Protein AF-A0A0E3LVV7-F1 (afdb_monomer)

Mean predicted aligned error: 8.86 Å

Sequence (78 aa):
MRALCEYQAHKLGIGNSCNFLGYAADNTVIDWFNACDLVCIPSRNEPFGIIVLEAWDASKPIVTSDPCRRRNKDARRG

Structure (mmCIF, N/CA/C/O backbone):
data_AF-A0A0E3LVV7-F1
#
_entry.id   AF-A0A0E3LVV7-F1
#
loop_
_atom_site.group_PDB
_atom_site.id
_atom_site.type_symbol
_atom_site.label_atom_id
_atom_sit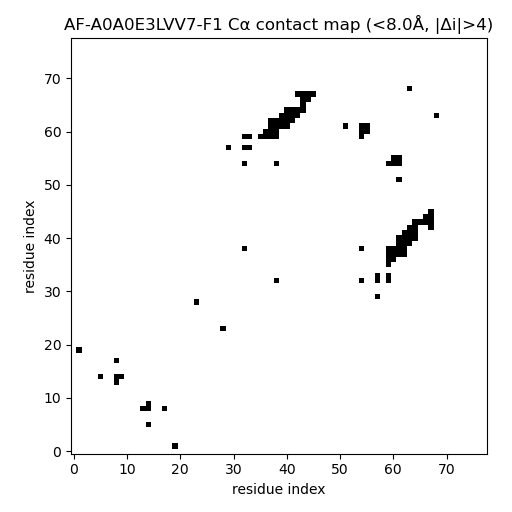e.label_alt_id
_atom_site.label_comp_id
_atom_site.label_asym_id
_atom_site.label_entity_id
_atom_site.label_seq_id
_atom_site.pdbx_PDB_ins_code
_atom_site.Cartn_x
_atom_site.Cartn_y
_atom_site.Cartn_z
_atom_site.occupancy
_atom_site.B_iso_or_equiv
_atom_site.auth_seq_id
_atom_site.auth_comp_id
_atom_site.auth_asym_id
_atom_site.auth_atom_id
_atom_site.pdbx_PDB_model_num
ATOM 1 N N . MET A 1 1 ? 0.973 13.318 9.123 1.00 67.69 1 MET A N 1
ATOM 2 C CA . MET A 1 1 ? -0.239 12.789 8.451 1.00 67.69 1 MET A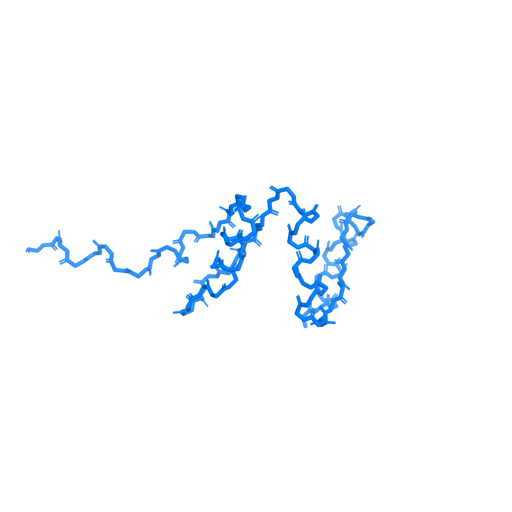 CA 1
ATOM 3 C C . MET A 1 1 ? -0.778 11.509 9.086 1.00 67.69 1 MET A C 1
ATOM 5 O O . MET A 1 1 ? -1.984 11.445 9.263 1.00 67.69 1 MET A O 1
ATOM 9 N N . ARG A 1 2 ? 0.063 10.548 9.505 1.00 81.38 2 ARG A N 1
ATOM 10 C CA . ARG A 1 2 ? -0.365 9.292 10.161 1.00 81.38 2 ARG A CA 1
ATOM 11 C C . ARG A 1 2 ? -1.420 9.463 11.270 1.00 81.38 2 ARG A C 1
ATOM 13 O O . ARG A 1 2 ? -2.481 8.864 11.173 1.00 81.38 2 ARG A O 1
ATOM 20 N N . ALA A 1 3 ? -1.184 10.362 12.228 1.00 85.94 3 ALA A N 1
ATOM 21 C CA . ALA A 1 3 ? -2.108 10.604 13.344 1.00 85.94 3 ALA A CA 1
ATOM 22 C C . ALA A 1 3 ? -3.527 11.037 12.910 1.00 85.94 3 ALA A C 1
ATOM 24 O O . ALA A 1 3 ? -4.509 10.680 13.555 1.00 85.94 3 ALA A O 1
ATOM 25 N N . LEU A 1 4 ? -3.659 11.779 11.801 1.00 89.12 4 LEU A N 1
ATOM 26 C CA . LEU A 1 4 ? -4.971 12.178 11.275 1.00 89.12 4 LEU A CA 1
ATOM 27 C C . LEU A 1 4 ? -5.718 10.985 10.668 1.00 89.12 4 LEU A C 1
ATOM 29 O O . LEU A 1 4 ? -6.922 10.856 10.871 1.00 89.12 4 LEU A O 1
ATOM 33 N N . CYS A 1 5 ? -5.012 10.106 9.953 1.00 86.19 5 CYS A N 1
ATOM 34 C CA . CYS A 1 5 ? -5.598 8.899 9.373 1.00 86.19 5 CYS A CA 1
ATOM 35 C C . CYS A 1 5 ? -5.988 7.882 10.453 1.00 86.19 5 CYS A C 1
ATOM 37 O O . CYS A 1 5 ? -7.062 7.297 10.366 1.00 86.19 5 CYS A O 1
ATOM 39 N N . GLU A 1 6 ? -5.169 7.716 11.493 1.00 89.75 6 GLU A N 1
ATOM 40 C CA . GLU A 1 6 ? -5.495 6.875 12.653 1.00 89.75 6 GLU A CA 1
ATOM 41 C C . GLU A 1 6 ? -6.737 7.401 13.385 1.00 89.75 6 GLU A C 1
ATOM 43 O O . GLU A 1 6 ? -7.660 6.636 13.670 1.00 89.75 6 GLU A O 1
ATOM 48 N N . TYR A 1 7 ? -6.824 8.719 13.599 1.00 92.75 7 TYR A N 1
ATOM 49 C CA . TYR A 1 7 ? -8.022 9.348 14.158 1.00 92.75 7 TYR A CA 1
ATOM 50 C C . TYR A 1 7 ? -9.264 9.108 13.286 1.00 92.75 7 TYR A C 1
ATOM 52 O O . TYR A 1 7 ? -10.326 8.763 13.803 1.00 92.75 7 TYR A O 1
ATOM 60 N N . GLN A 1 8 ? -9.147 9.254 11.962 1.00 91.75 8 GLN A N 1
ATOM 61 C CA . GLN A 1 8 ? -10.249 8.983 11.033 1.00 91.75 8 GLN A CA 1
ATOM 62 C C . GLN A 1 8 ? -10.673 7.510 11.052 1.00 91.75 8 GLN A C 1
ATOM 64 O O . GLN A 1 8 ? -11.870 7.232 11.107 1.00 91.75 8 GLN A O 1
ATOM 69 N N . ALA A 1 9 ? -9.721 6.576 11.063 1.00 92.50 9 ALA A N 1
ATOM 70 C CA . ALA A 1 9 ? -9.999 5.145 11.139 1.00 92.50 9 ALA A CA 1
ATOM 71 C C . ALA A 1 9 ? -10.713 4.780 12.449 1.00 92.50 9 ALA A C 1
ATOM 73 O O . ALA A 1 9 ? -11.691 4.032 12.432 1.00 92.50 9 ALA A O 1
ATOM 74 N N . HIS A 1 10 ? -10.290 5.369 13.572 1.00 91.56 10 HIS A N 1
ATOM 75 C CA . HIS A 1 10 ? -10.958 5.191 14.859 1.00 91.56 10 HIS A CA 1
ATOM 76 C C . HIS A 1 10 ? -12.370 5.793 14.858 1.00 91.56 10 HIS A C 1
ATOM 78 O O . HIS A 1 10 ? -13.318 5.153 15.302 1.00 9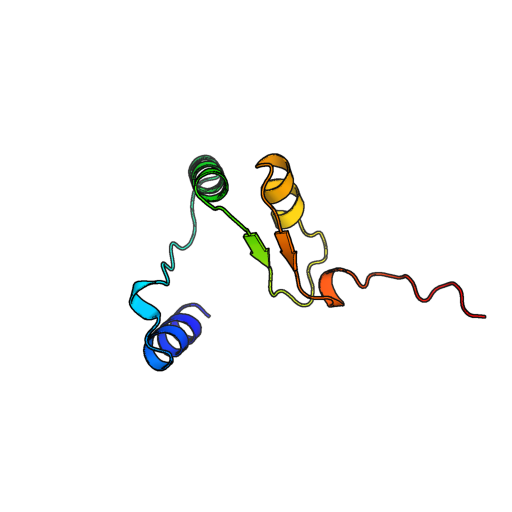1.56 10 HIS A O 1
ATOM 84 N N . LYS A 1 11 ? -12.542 7.002 14.308 1.00 94.75 11 LYS A N 1
ATOM 85 C CA . LYS A 1 11 ? -13.852 7.664 14.190 1.00 94.75 11 LYS A CA 1
ATOM 86 C C . LYS A 1 11 ? -14.839 6.862 13.334 1.00 94.75 11 LYS A C 1
ATOM 88 O O . LYS A 1 11 ? -16.032 6.874 13.615 1.00 94.75 11 LYS A O 1
ATOM 93 N N . LEU A 1 12 ? -14.348 6.185 12.298 1.00 93.19 12 LEU A N 1
ATOM 94 C CA . LEU A 1 12 ? -15.139 5.331 11.411 1.00 93.19 12 LEU A CA 1
ATOM 95 C C . LEU A 1 12 ? -15.326 3.900 11.952 1.00 93.19 12 LEU A C 1
ATOM 97 O O . LEU A 1 12 ? -16.023 3.112 11.322 1.00 93.19 12 LEU A O 1
ATOM 101 N N . GLY A 1 13 ? -14.714 3.549 13.091 1.00 92.81 13 GLY A N 1
ATOM 102 C CA . GLY A 1 13 ? -14.791 2.205 13.675 1.00 92.81 13 GLY A CA 1
ATOM 103 C C . GLY A 1 13 ? -14.007 1.129 12.912 1.00 92.81 13 GLY A C 1
ATOM 104 O O . GLY A 1 13 ? -14.154 -0.052 13.204 1.00 92.81 13 GLY A O 1
ATOM 105 N N . ILE A 1 14 ? -13.161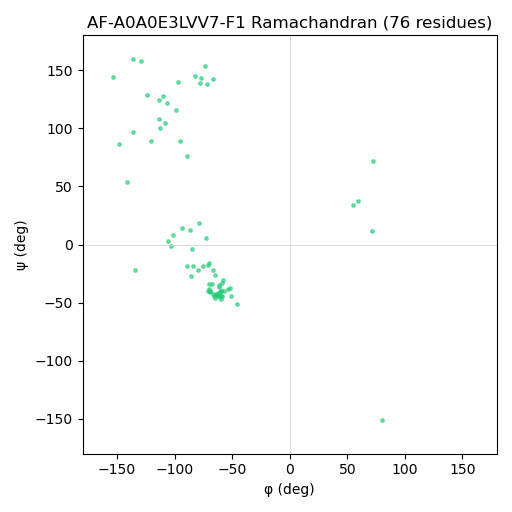 1.522 11.956 1.00 93.62 14 ILE A N 1
ATOM 106 C CA . ILE A 1 14 ? -12.376 0.618 11.095 1.00 93.62 14 ILE A CA 1
ATOM 107 C C . ILE A 1 14 ? -10.913 0.488 11.535 1.00 93.62 14 ILE A C 1
ATOM 109 O O . ILE A 1 14 ? -10.110 -0.119 10.834 1.00 93.62 14 ILE A O 1
ATOM 113 N N . GLY A 1 15 ? -10.548 1.042 12.696 1.00 89.75 15 GLY A N 1
ATOM 114 C CA . GLY A 1 15 ? -9.173 1.020 13.210 1.00 89.75 15 GLY A CA 1
ATOM 115 C C . GLY A 1 15 ? -8.564 -0.384 13.279 1.00 89.75 15 GLY A C 1
ATOM 116 O O . GLY A 1 15 ? -7.412 -0.559 12.902 1.00 89.75 15 GLY A O 1
ATOM 117 N N . ASN A 1 16 ? -9.353 -1.398 13.650 1.00 89.44 16 ASN A N 1
ATOM 118 C CA . ASN A 1 16 ? -8.890 -2.792 13.728 1.00 89.44 16 ASN A CA 1
ATOM 119 C C . ASN A 1 16 ? -8.604 -3.426 12.355 1.00 89.44 16 ASN A C 1
ATOM 121 O O . ASN A 1 16 ? -7.960 -4.469 12.286 1.00 89.44 16 ASN A O 1
ATOM 125 N N . SER A 1 17 ? -9.092 -2.822 11.271 1.00 89.75 17 SER A N 1
ATOM 126 C CA . SER A 1 17 ? -8.865 -3.266 9.892 1.00 89.75 17 SER A CA 1
ATOM 127 C C . SER A 1 17 ? -7.817 -2.413 9.169 1.00 89.75 17 SER A C 1
ATOM 129 O O . SER A 1 17 ? -7.509 -2.678 8.009 1.00 89.75 17 SER A O 1
ATOM 131 N N . CYS A 1 18 ? -7.266 -1.386 9.822 1.00 89.06 18 CYS A N 1
ATOM 132 C CA . CYS A 1 18 ? -6.286 -0.477 9.240 1.00 89.06 18 CYS A CA 1
ATOM 133 C C . CYS A 1 18 ? -4.926 -0.636 9.929 1.00 89.06 18 CYS A C 1
ATOM 135 O O . CYS A 1 18 ? -4.726 -0.164 11.045 1.00 89.06 18 CYS A O 1
ATOM 137 N N . ASN A 1 19 ? -3.962 -1.233 9.227 1.00 89.44 19 ASN A N 1
ATOM 138 C CA . ASN A 1 19 ? -2.588 -1.358 9.710 1.00 89.44 19 ASN A CA 1
ATOM 139 C C . ASN A 1 19 ? -1.696 -0.267 9.101 1.00 89.44 19 ASN A C 1
ATOM 141 O O . ASN A 1 19 ? -1.449 -0.248 7.897 1.00 89.44 19 ASN A O 1
ATOM 145 N N . PHE A 1 20 ? -1.173 0.631 9.939 1.00 88.94 20 PHE A N 1
ATOM 146 C CA . PHE A 1 20 ? -0.236 1.681 9.525 1.00 88.94 20 PHE A CA 1
ATOM 147 C C . PHE A 1 20 ? 1.208 1.213 9.752 1.00 88.94 20 PHE A C 1
ATOM 149 O O . PHE A 1 20 ? 1.785 1.415 10.822 1.00 88.94 20 PHE A O 1
ATOM 156 N N . LEU A 1 21 ? 1.795 0.562 8.749 1.00 87.88 21 LEU A N 1
ATOM 157 C CA . LEU A 1 21 ? 3.072 -0.149 8.903 1.00 87.88 21 LEU A CA 1
ATOM 158 C C . LEU A 1 21 ? 4.312 0.764 8.855 1.00 87.88 21 LEU A C 1
ATOM 160 O O . LEU A 1 21 ? 5.334 0.436 9.446 1.00 87.88 21 LEU A O 1
ATOM 164 N N . GLY A 1 22 ? 4.214 1.957 8.260 1.00 86.94 22 GLY A N 1
ATOM 165 C CA . GLY A 1 22 ? 5.335 2.903 8.182 1.00 86.94 22 GLY A CA 1
ATOM 166 C C . GLY A 1 22 ? 6.332 2.562 7.070 1.00 86.94 22 GLY A C 1
ATOM 167 O O . GLY A 1 22 ? 5.940 2.029 6.037 1.00 86.94 22 GLY A O 1
ATOM 168 N N . TYR A 1 23 ? 7.600 2.935 7.261 1.00 87.94 23 TYR A N 1
ATOM 169 C CA . TYR A 1 23 ? 8.670 2.660 6.298 1.00 87.94 23 TYR A CA 1
ATOM 170 C C . TYR A 1 23 ? 9.133 1.204 6.408 1.00 87.94 23 TYR A C 1
ATOM 172 O O . TYR A 1 23 ? 9.304 0.697 7.517 1.00 87.94 23 TYR A O 1
ATOM 180 N N . ALA A 1 24 ? 9.377 0.562 5.271 1.00 89.25 24 ALA A N 1
ATOM 181 C CA . ALA A 1 24 ? 9.874 -0.803 5.190 1.00 89.25 24 ALA A CA 1
ATOM 182 C C . ALA A 1 24 ? 10.984 -0.918 4.147 1.00 89.25 24 ALA A C 1
ATOM 184 O O . ALA A 1 24 ? 11.116 -0.062 3.276 1.00 89.25 24 ALA A O 1
ATOM 185 N N . ALA A 1 25 ? 11.788 -1.972 4.268 1.00 90.06 25 ALA A N 1
ATOM 186 C CA . ALA A 1 25 ? 12.792 -2.311 3.270 1.00 90.06 25 ALA A CA 1
ATOM 187 C C . ALA A 1 25 ? 12.132 -2.902 2.015 1.00 90.06 25 ALA A C 1
ATOM 189 O O . ALA A 1 25 ? 11.081 -3.536 2.113 1.00 90.06 25 ALA A O 1
ATOM 190 N N . ASP A 1 26 ? 12.787 -2.760 0.865 1.00 85.94 26 ASP A N 1
ATOM 191 C CA . ASP A 1 26 ? 12.260 -3.142 -0.452 1.00 85.94 26 ASP A CA 1
ATOM 192 C C . ASP A 1 26 ? 11.722 -4.583 -0.495 1.00 85.94 26 ASP A C 1
ATOM 194 O O . ASP A 1 26 ? 10.604 -4.817 -0.949 1.00 85.94 26 ASP A O 1
ATOM 198 N N . ASN A 1 27 ? 12.452 -5.549 0.076 1.00 88.69 27 ASN A N 1
ATOM 199 C CA . ASN A 1 27 ? 12.007 -6.949 0.141 1.00 88.69 27 ASN A CA 1
ATOM 200 C C . ASN A 1 27 ? 10.677 -7.107 0.895 1.00 88.69 27 ASN A C 1
ATOM 202 O O . ASN A 1 27 ? 9.802 -7.857 0.480 1.00 88.69 27 ASN A O 1
ATOM 206 N N . THR A 1 28 ? 10.507 -6.369 1.991 1.00 89.06 28 THR A N 1
ATOM 207 C CA . THR A 1 28 ? 9.276 -6.398 2.787 1.00 89.06 28 THR A CA 1
ATOM 208 C C . THR A 1 28 ? 8.118 -5.740 2.039 1.00 89.06 28 THR A C 1
ATOM 210 O O . THR A 1 28 ? 6.982 -6.192 2.147 1.00 89.06 28 THR A O 1
ATOM 213 N N . VAL A 1 29 ? 8.396 -4.699 1.250 1.00 87.38 29 VAL A N 1
ATOM 214 C CA . VAL A 1 29 ? 7.398 -4.051 0.389 1.00 87.38 29 VAL A CA 1
ATOM 215 C C . VAL A 1 29 ? 6.905 -5.022 -0.687 1.00 87.38 29 VAL A C 1
ATOM 217 O O . VAL A 1 29 ? 5.698 -5.119 -0.906 1.00 87.38 29 VAL A O 1
ATOM 220 N N . ILE A 1 30 ? 7.808 -5.794 -1.300 1.00 87.62 30 ILE A N 1
ATOM 221 C CA . ILE A 1 30 ? 7.457 -6.850 -2.263 1.00 87.62 30 ILE A CA 1
ATOM 222 C C . ILE A 1 30 ? 6.560 -7.908 -1.609 1.00 87.62 30 ILE A C 1
ATOM 224 O O . ILE A 1 30 ? 5.518 -8.260 -2.166 1.00 87.62 30 ILE A O 1
ATOM 22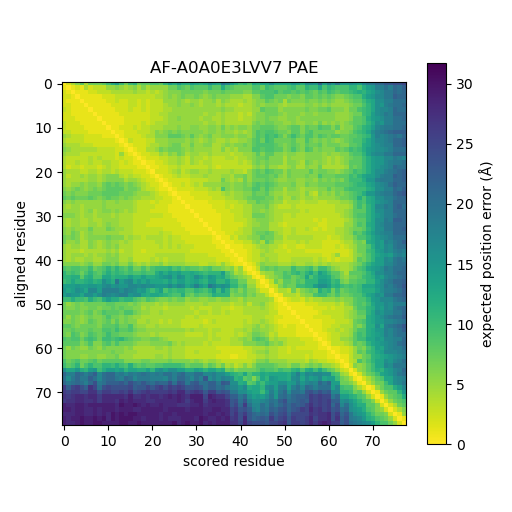8 N N . ASP A 1 31 ? 6.913 -8.379 -0.411 1.00 90.31 31 ASP A N 1
ATOM 229 C CA . ASP A 1 31 ? 6.094 -9.346 0.330 1.00 90.31 31 ASP A CA 1
ATOM 230 C C . ASP A 1 31 ? 4.692 -8.799 0.628 1.00 90.31 31 ASP A C 1
ATOM 232 O O . ASP A 1 31 ? 3.697 -9.515 0.496 1.00 90.31 31 ASP A O 1
ATOM 236 N N . TRP A 1 32 ? 4.586 -7.515 0.978 1.00 90.19 32 TRP A N 1
ATOM 237 C CA . TRP A 1 32 ? 3.297 -6.860 1.197 1.00 90.19 32 TRP A CA 1
ATOM 238 C C . TRP A 1 32 ? 2.470 -6.772 -0.078 1.00 90.19 32 TRP A C 1
ATOM 240 O O . TRP A 1 32 ? 1.294 -7.131 -0.050 1.00 90.19 32 TRP A O 1
ATOM 250 N N . PHE A 1 33 ? 3.065 -6.365 -1.202 1.00 87.94 33 PHE A N 1
ATOM 251 C CA . PHE A 1 33 ? 2.364 -6.366 -2.484 1.00 87.94 33 PHE A CA 1
ATOM 252 C C . PHE A 1 33 ? 1.875 -7.766 -2.847 1.00 87.94 33 PHE A C 1
ATOM 254 O O . PHE A 1 33 ? 0.714 -7.921 -3.224 1.00 87.94 33 PHE A O 1
ATOM 261 N N . ASN A 1 34 ? 2.711 -8.789 -2.667 1.00 88.19 34 ASN A N 1
ATOM 262 C CA . ASN A 1 34 ? 2.347 -10.182 -2.913 1.00 88.19 34 ASN A CA 1
ATOM 263 C C . ASN A 1 34 ? 1.192 -10.661 -2.026 1.00 88.19 34 ASN A C 1
ATOM 265 O O . ASN A 1 34 ? 0.329 -11.393 -2.516 1.00 88.19 34 ASN A O 1
ATOM 269 N N . ALA A 1 35 ? 1.136 -10.217 -0.771 1.00 90.19 35 ALA A N 1
ATOM 270 C CA . ALA A 1 35 ? 0.057 -10.538 0.160 1.00 90.19 35 ALA A CA 1
ATOM 271 C C . ALA A 1 35 ? -1.253 -9.772 -0.111 1.00 90.19 35 ALA A C 1
ATOM 273 O O . ALA A 1 35 ? -2.306 -10.185 0.369 1.00 90.19 35 ALA A O 1
ATOM 274 N N . CYS A 1 36 ? -1.220 -8.665 -0.859 1.00 87.19 36 CYS A N 1
ATOM 275 C CA . CYS A 1 36 ? -2.414 -7.886 -1.184 1.00 87.19 36 CYS A CA 1
ATOM 276 C C . CYS A 1 36 ? -3.199 -8.475 -2.366 1.00 87.19 36 CYS A C 1
ATOM 278 O O . CYS A 1 36 ? -2.620 -8.923 -3.355 1.00 87.19 36 CYS A O 1
ATOM 280 N N . ASP A 1 37 ? -4.528 -8.373 -2.317 1.00 89.75 37 ASP A N 1
ATOM 281 C CA . ASP A 1 37 ? -5.408 -8.707 -3.448 1.00 89.75 37 ASP A CA 1
ATOM 282 C C . ASP A 1 37 ? -5.591 -7.536 -4.428 1.00 89.75 37 ASP A C 1
ATOM 284 O O . ASP A 1 37 ? -5.868 -7.742 -5.607 1.00 89.75 37 ASP A O 1
ATOM 288 N N . LEU A 1 38 ? -5.453 -6.298 -3.942 1.00 88.88 38 LEU A N 1
ATOM 289 C CA . LEU A 1 38 ? -5.693 -5.056 -4.680 1.00 88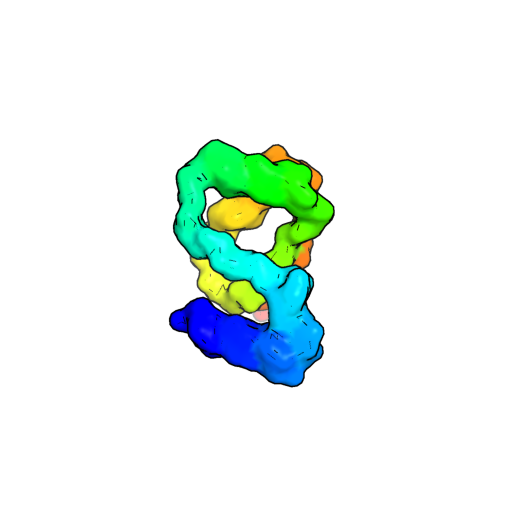.88 38 LEU A CA 1
ATOM 290 C C . LEU A 1 38 ? -4.854 -3.924 -4.080 1.00 88.88 38 LEU A C 1
ATOM 292 O O . LEU A 1 38 ? -4.733 -3.816 -2.860 1.00 88.88 38 LEU A O 1
ATOM 296 N N . VAL A 1 39 ? -4.356 -3.027 -4.928 1.00 89.25 39 VAL A N 1
ATOM 297 C CA . VAL A 1 39 ? -3.655 -1.807 -4.508 1.00 89.25 39 VAL A CA 1
ATOM 298 C C . VAL A 1 39 ? -4.522 -0.587 -4.815 1.00 89.25 39 VAL A C 1
ATOM 300 O O . VAL A 1 39 ? -4.978 -0.405 -5.943 1.00 89.25 39 VAL A O 1
ATOM 303 N N . CYS A 1 40 ? -4.755 0.276 -3.823 1.00 87.81 40 CYS A N 1
ATOM 304 C CA . CYS A 1 40 ? -5.521 1.512 -3.995 1.00 87.81 40 CYS A CA 1
ATOM 305 C C . CYS A 1 40 ? -4.625 2.739 -3.804 1.00 87.81 40 CYS A C 1
ATOM 307 O O . CYS A 1 40 ? -4.000 2.902 -2.758 1.00 87.81 40 CYS A O 1
ATOM 309 N N . ILE A 1 41 ? -4.594 3.623 -4.802 1.00 86.50 41 ILE A N 1
ATOM 310 C CA . ILE A 1 41 ? -3.791 4.850 -4.804 1.00 86.50 41 ILE A CA 1
ATOM 311 C C . ILE A 1 41 ? -4.740 6.049 -4.948 1.00 86.50 41 ILE A C 1
ATOM 313 O O . ILE A 1 41 ? -5.017 6.501 -6.064 1.00 86.50 41 ILE A O 1
ATOM 317 N N . PRO A 1 42 ? -5.246 6.611 -3.833 1.00 80.69 42 PRO A N 1
ATOM 318 C CA . PRO A 1 42 ? -6.162 7.753 -3.854 1.00 80.69 42 PRO A CA 1
ATOM 319 C C . PRO A 1 42 ? -5.450 9.103 -4.087 1.00 80.69 42 PRO A C 1
ATOM 321 O O . PRO A 1 42 ? -6.007 10.161 -3.790 1.00 80.69 42 PRO A O 1
ATOM 324 N N . SER A 1 43 ? -4.215 9.096 -4.605 1.00 75.25 43 SER A N 1
ATOM 325 C CA . SER A 1 43 ? -3.445 10.318 -4.854 1.00 75.25 43 SER A CA 1
ATOM 326 C C . SER A 1 43 ? -4.002 11.097 -6.044 1.00 75.25 43 SER A C 1
ATOM 328 O O . SER A 1 43 ? -4.360 10.526 -7.075 1.00 75.25 43 SER A O 1
ATOM 330 N N . ARG A 1 44 ? -4.062 12.425 -5.896 1.00 66.12 44 ARG A N 1
ATOM 331 C CA . ARG A 1 44 ? -4.533 13.353 -6.936 1.00 66.12 44 ARG A CA 1
ATOM 332 C C . ARG A 1 44 ? -3.418 13.835 -7.864 1.00 66.12 44 ARG A C 1
ATOM 334 O O . ARG A 1 44 ? -3.732 14.372 -8.920 1.00 66.12 44 ARG A O 1
ATOM 341 N N . ASN A 1 45 ? -2.152 13.703 -7.462 1.00 65.06 45 ASN A N 1
ATOM 342 C CA . ASN A 1 45 ? -1.013 14.246 -8.200 1.00 65.06 45 ASN A CA 1
ATOM 343 C C . ASN A 1 45 ? 0.235 13.368 -8.010 1.00 65.06 45 ASN A C 1
ATOM 345 O O . ASN A 1 45 ? 1.054 13.614 -7.129 1.00 65.06 45 ASN A O 1
ATOM 349 N N . GLU A 1 46 ? 0.360 12.341 -8.847 1.00 65.12 46 GLU A N 1
ATOM 350 C CA . GLU A 1 46 ? 1.504 11.423 -8.913 1.00 65.12 46 GLU A CA 1
ATOM 351 C C . GLU A 1 46 ? 2.291 11.705 -10.206 1.00 65.12 46 GLU A C 1
ATOM 353 O O . GLU A 1 46 ? 1.833 11.363 -11.302 1.00 65.12 46 GLU A O 1
ATOM 358 N N . PRO A 1 47 ? 3.457 12.374 -10.135 1.00 55.25 47 PRO A N 1
ATOM 359 C CA . PRO A 1 47 ? 4.201 12.767 -11.327 1.00 55.25 47 PRO A CA 1
ATOM 360 C C . PRO A 1 47 ? 4.851 11.586 -12.059 1.00 55.25 47 PRO A C 1
ATOM 362 O O . PRO A 1 47 ? 5.160 11.734 -13.241 1.00 55.25 47 PRO A O 1
ATOM 365 N N . PHE A 1 48 ? 5.005 10.429 -11.414 1.00 63.78 48 PHE A N 1
ATOM 366 C CA . PHE A 1 48 ? 5.623 9.251 -12.028 1.00 63.78 48 PHE A CA 1
ATOM 367 C C . PHE A 1 48 ? 4.862 7.950 -11.777 1.00 63.78 48 PHE A C 1
ATOM 369 O O . PHE A 1 48 ? 4.993 7.040 -12.587 1.00 63.78 48 PHE A O 1
ATOM 376 N N . GLY A 1 49 ? 4.034 7.863 -10.727 1.00 69.06 49 GLY A N 1
ATOM 377 C CA . GLY A 1 49 ? 3.252 6.657 -10.464 1.00 69.06 49 GLY A CA 1
ATOM 378 C C . GLY A 1 49 ? 4.137 5.428 -10.267 1.00 69.06 49 GLY A C 1
ATOM 379 O O . GLY A 1 49 ? 3.785 4.357 -10.742 1.00 69.06 49 GLY A O 1
ATOM 380 N N . ILE A 1 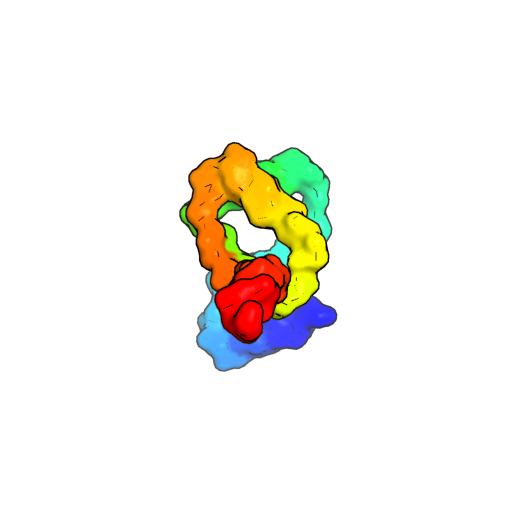50 ? 5.294 5.573 -9.611 1.00 80.38 50 ILE A N 1
ATOM 381 C CA . ILE A 1 50 ? 6.262 4.474 -9.423 1.00 80.38 50 ILE A CA 1
ATOM 382 C C . ILE A 1 50 ? 5.592 3.287 -8.719 1.00 80.38 50 ILE A C 1
ATOM 384 O O . ILE A 1 50 ? 5.727 2.152 -9.161 1.00 80.38 50 ILE A O 1
ATOM 388 N N . ILE A 1 51 ? 4.737 3.577 -7.736 1.00 80.62 51 ILE A N 1
ATOM 389 C CA . ILE A 1 51 ? 3.932 2.588 -7.006 1.00 80.62 51 ILE A CA 1
ATOM 390 C C . ILE A 1 51 ? 3.023 1.775 -7.953 1.00 80.62 51 ILE A C 1
ATOM 392 O O . ILE A 1 51 ? 2.735 0.610 -7.696 1.00 80.62 51 ILE A O 1
ATOM 396 N N . VAL A 1 52 ? 2.571 2.359 -9.073 1.00 82.00 52 VAL A N 1
ATOM 397 C CA . VAL A 1 52 ? 1.766 1.646 -10.083 1.00 82.00 52 VAL A CA 1
ATOM 398 C C . VAL A 1 52 ? 2.609 0.601 -10.808 1.00 82.00 52 VAL A C 1
ATOM 400 O O . VAL A 1 52 ? 2.127 -0.500 -11.053 1.00 82.00 52 VAL A O 1
ATOM 403 N N . LEU A 1 53 ? 3.858 0.937 -11.142 1.00 83.38 53 LEU A N 1
ATOM 404 C CA . LEU A 1 53 ? 4.776 0.014 -11.809 1.00 83.38 53 LEU A CA 1
ATOM 405 C C . LEU A 1 53 ? 5.143 -1.151 -10.888 1.00 83.38 53 LEU A C 1
ATOM 407 O O . LEU A 1 53 ? 5.104 -2.293 -11.327 1.00 83.38 53 LEU A O 1
ATOM 411 N N . GLU A 1 54 ? 5.412 -0.873 -9.613 1.00 83.81 54 GLU A N 1
ATOM 412 C CA . GLU A 1 54 ? 5.688 -1.898 -8.597 1.00 83.81 54 GLU A CA 1
ATOM 413 C C . GLU A 1 54 ? 4.489 -2.839 -8.399 1.00 83.81 54 GLU A C 1
ATOM 415 O O . GLU A 1 54 ? 4.636 -4.059 -8.381 1.00 83.81 54 GLU A O 1
ATOM 420 N N . ALA A 1 55 ? 3.273 -2.288 -8.327 1.00 85.69 55 ALA A N 1
ATOM 421 C CA . ALA A 1 55 ? 2.059 -3.090 -8.205 1.00 85.69 55 ALA A CA 1
ATOM 422 C C . ALA A 1 55 ? 1.765 -3.929 -9.467 1.00 85.69 55 ALA A C 1
ATOM 424 O O . ALA A 1 55 ? 1.256 -5.046 -9.355 1.00 85.69 55 ALA A O 1
ATOM 425 N N . TRP A 1 56 ? 2.087 -3.422 -10.662 1.00 82.00 56 TRP A N 1
ATOM 426 C CA . TRP A 1 56 ? 1.991 -4.189 -11.908 1.00 82.00 56 TRP A CA 1
ATOM 427 C C . TRP A 1 56 ? 3.034 -5.294 -12.013 1.00 82.00 56 TRP A C 1
ATOM 429 O O . TRP A 1 56 ? 2.691 -6.376 -12.485 1.00 82.00 56 TRP A O 1
ATOM 439 N N . ASP A 1 57 ? 4.260 -5.057 -11.550 1.00 86.25 57 ASP A N 1
ATOM 440 C CA . ASP A 1 57 ? 5.294 -6.092 -11.471 1.00 86.25 57 ASP A CA 1
ATOM 441 C C . ASP A 1 57 ? 4.841 -7.241 -10.552 1.00 86.25 57 ASP A C 1
ATOM 443 O O . ASP A 1 57 ? 4.897 -8.413 -10.920 1.00 86.25 57 ASP A O 1
ATOM 447 N N . ALA A 1 58 ? 4.200 -6.902 -9.427 1.00 85.94 58 ALA A N 1
ATOM 448 C CA . ALA A 1 58 ? 3.539 -7.859 -8.536 1.00 85.94 58 ALA A CA 1
ATOM 449 C C . ALA A 1 58 ? 2.217 -8.449 -9.090 1.00 85.94 58 ALA A C 1
ATOM 451 O O . ALA A 1 58 ? 1.517 -9.183 -8.386 1.00 85.94 58 ALA A O 1
ATOM 452 N N . SER A 1 59 ? 1.846 -8.140 -10.340 1.00 86.06 59 SER A N 1
ATOM 453 C CA . SER A 1 59 ? 0.619 -8.601 -11.010 1.00 86.06 59 SER A CA 1
ATOM 454 C C . SER A 1 59 ? -0.671 -8.294 -10.238 1.00 86.06 59 SER A C 1
ATOM 456 O O . SER A 1 59 ? -1.632 -9.068 -10.270 1.00 86.06 59 SER A O 1
ATOM 458 N N . LYS A 1 60 ? -0.715 -7.159 -9.529 1.00 87.31 60 LYS A N 1
ATOM 459 C CA . LYS A 1 60 ? -1.861 -6.767 -8.703 1.00 87.31 60 LYS A CA 1
ATOM 460 C C . LYS A 1 60 ? -2.796 -5.806 -9.434 1.00 87.31 60 LYS A C 1
ATOM 462 O O . LYS A 1 60 ? -2.336 -4.892 -10.122 1.00 87.31 60 LYS A O 1
ATOM 467 N N . PRO A 1 61 ? -4.123 -5.968 -9.285 1.00 87.69 61 PRO A N 1
ATOM 468 C CA . PRO A 1 61 ? -5.076 -4.992 -9.786 1.00 87.69 61 PRO A CA 1
ATOM 469 C C . PRO A 1 61 ? -4.948 -3.674 -9.004 1.00 87.69 61 PRO A C 1
ATOM 471 O O . PRO A 1 61 ? -4.728 -3.668 -7.790 1.00 87.69 61 PRO A O 1
ATOM 474 N N . ILE A 1 62 ? -5.093 -2.547 -9.709 1.00 86.88 62 ILE A N 1
ATOM 475 C CA . ILE A 1 62 ? -4.853 -1.205 -9.160 1.00 86.88 62 ILE A CA 1
ATOM 476 C C . ILE A 1 62 ? -6.099 -0.341 -9.330 1.00 86.88 62 ILE A C 1
ATOM 478 O O . ILE A 1 62 ? -6.621 -0.195 -10.436 1.00 86.88 62 ILE A O 1
ATOM 482 N N . VAL A 1 63 ? -6.541 0.286 -8.241 1.00 87.38 63 VAL A N 1
ATOM 483 C CA . VAL A 1 63 ? -7.574 1.328 -8.245 1.00 87.38 63 VAL A CA 1
ATOM 484 C C . VAL A 1 63 ? -6.907 2.670 -7.993 1.00 87.38 63 VAL A C 1
ATOM 486 O O . VAL A 1 63 ? -6.250 2.873 -6.976 1.00 87.38 63 VAL A O 1
ATOM 489 N N . THR A 1 64 ? -7.076 3.607 -8.919 1.00 82.69 64 THR A N 1
ATOM 490 C CA . THR A 1 64 ? -6.507 4.953 -8.816 1.00 82.69 64 THR A CA 1
ATOM 491 C C . THR A 1 64 ? -7.569 6.019 -9.056 1.00 82.69 64 THR A C 1
ATOM 493 O O . THR A 1 64 ? -8.607 5.752 -9.666 1.00 82.69 64 THR A O 1
ATOM 496 N N . SER A 1 65 ? -7.325 7.232 -8.562 1.00 77.31 65 SER A N 1
ATOM 497 C CA . SER A 1 65 ? -8.220 8.364 -8.793 1.00 77.31 65 SER A CA 1
ATOM 498 C C . SER A 1 65 ? -8.050 8.937 -10.211 1.00 77.31 65 SER A C 1
ATOM 500 O O . SER A 1 65 ? -6.946 9.007 -10.747 1.00 77.31 65 SER A O 1
ATOM 502 N N . ASP A 1 66 ? -9.146 9.380 -10.831 1.00 64.50 66 ASP A N 1
ATOM 503 C CA . ASP A 1 66 ? -9.186 9.908 -12.208 1.00 64.50 66 ASP A CA 1
ATOM 504 C C . ASP A 1 66 ? -8.158 11.029 -12.531 1.00 64.50 66 ASP A C 1
ATOM 506 O O . ASP A 1 66 ? -7.569 11.016 -13.614 1.00 64.50 66 ASP A O 1
ATOM 510 N N . PRO A 1 67 ? -7.830 11.984 -11.632 1.00 55.12 67 PRO A N 1
ATOM 511 C CA . PRO A 1 67 ? -6.769 12.956 -11.914 1.00 55.12 67 PRO A CA 1
ATOM 512 C C . PRO A 1 67 ? -5.365 12.335 -12.005 1.00 55.12 67 PRO A C 1
ATOM 514 O O . PRO A 1 67 ? -4.524 12.885 -12.709 1.00 55.12 67 PRO A O 1
ATOM 517 N N . CYS A 1 68 ? -5.123 11.159 -11.412 1.00 50.34 68 CYS A N 1
ATOM 518 C CA . CYS A 1 68 ? -3.883 10.403 -11.621 1.00 50.34 68 CYS A CA 1
ATOM 519 C C . CYS A 1 68 ? -3.747 9.919 -13.082 1.00 50.34 68 CYS A C 1
ATOM 521 O O . CYS A 1 68 ? -2.638 9.775 -13.594 1.00 50.34 68 CYS A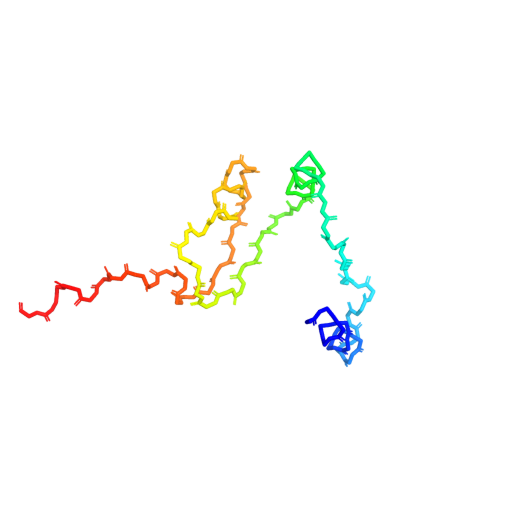 O 1
ATOM 523 N N . ARG A 1 69 ? -4.876 9.744 -13.790 1.00 48.41 69 ARG A N 1
ATOM 524 C CA . ARG A 1 69 ? -4.953 9.436 -15.230 1.00 48.41 69 ARG A CA 1
ATOM 525 C C . ARG A 1 69 ? -4.875 10.686 -16.119 1.00 48.41 69 ARG A C 1
ATOM 527 O O . ARG A 1 69 ? -4.573 10.574 -17.308 1.00 48.41 69 ARG A O 1
ATOM 534 N N . ARG A 1 70 ? -5.127 11.890 -15.589 1.00 41.00 70 ARG A N 1
ATOM 535 C CA . ARG A 1 70 ? -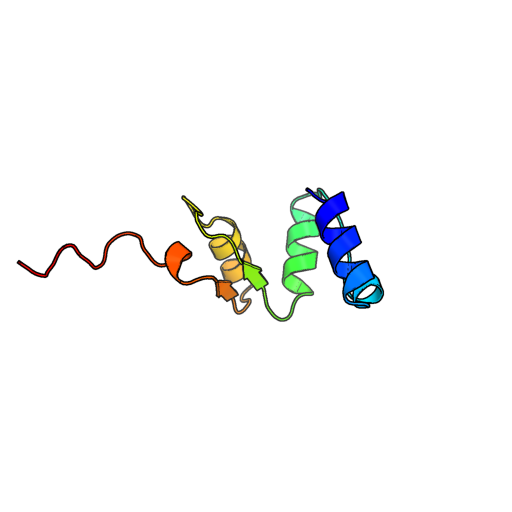5.125 13.137 -16.373 1.00 41.00 70 ARG A CA 1
ATOM 536 C C . ARG A 1 70 ? -3.746 13.793 -16.421 1.00 41.00 70 ARG A C 1
ATOM 538 O O . ARG A 1 70 ? -3.528 14.870 -15.878 1.00 41.00 70 ARG A O 1
ATOM 545 N N . ARG A 1 71 ? -2.855 13.228 -17.237 1.00 44.62 71 ARG A N 1
ATOM 546 C CA . ARG A 1 71 ? -1.960 14.059 -18.054 1.00 44.62 71 ARG A CA 1
ATOM 547 C C . ARG A 1 71 ? -2.329 13.876 -19.523 1.00 44.62 71 ARG A C 1
ATOM 549 O O . ARG A 1 71 ? -1.952 12.910 -20.166 1.00 44.62 71 ARG A O 1
ATOM 556 N N . ASN A 1 72 ? -3.081 14.858 -20.019 1.00 40.06 72 ASN A N 1
ATOM 557 C CA . ASN A 1 72 ? -3.155 15.242 -21.426 1.00 40.06 72 ASN A CA 1
ATOM 558 C C . ASN A 1 72 ? -3.901 14.296 -22.402 1.00 40.06 72 ASN A C 1
ATOM 560 O O . ASN A 1 72 ? -3.302 13.692 -23.287 1.00 40.06 72 ASN A O 1
ATOM 564 N N . LYS A 1 73 ? -5.241 14.241 -22.314 1.00 42.59 73 LYS A N 1
ATOM 565 C CA . LYS A 1 73 ? -6.099 13.906 -23.477 1.00 42.59 73 LYS A CA 1
ATOM 566 C C . LYS A 1 73 ? -6.853 15.107 -24.068 1.00 42.59 73 LYS A C 1
ATOM 568 O O . LYS A 1 73 ? -7.548 14.935 -25.063 1.00 42.59 73 LYS A O 1
ATOM 573 N N . ASP A 1 74 ? -6.643 16.315 -23.545 1.00 45.38 74 ASP A N 1
ATOM 574 C CA . ASP A 1 74 ? -7.316 17.530 -24.034 1.00 45.38 74 ASP A CA 1
ATOM 575 C C . ASP A 1 74 ? -6.511 18.310 -25.093 1.00 45.38 74 ASP A C 1
ATOM 577 O O . ASP A 1 74 ? -6.868 19.426 -25.447 1.00 45.38 74 ASP A O 1
ATOM 581 N N . ALA A 1 75 ? -5.471 17.714 -25.688 1.00 50.94 75 ALA A N 1
ATOM 582 C CA . ALA A 1 75 ? -4.722 18.324 -26.794 1.00 50.94 75 ALA A CA 1
ATOM 583 C C . ALA A 1 75 ? -5.316 18.064 -28.201 1.00 50.94 75 ALA A C 1
ATOM 585 O O . ALA A 1 75 ? -4.634 18.293 -29.195 1.00 50.94 75 ALA A O 1
ATOM 586 N N . ARG A 1 76 ? -6.555 17.557 -28.330 1.00 45.97 76 ARG A N 1
ATOM 587 C CA . ARG A 1 76 ? -7.220 17.358 -29.642 1.00 45.97 76 ARG A CA 1
ATOM 588 C C . ARG A 1 76 ? -8.716 17.683 -29.638 1.00 45.97 76 ARG A C 1
ATOM 590 O O . ARG A 1 76 ? -9.538 16.865 -30.051 1.00 45.97 76 ARG A O 1
ATOM 597 N N . ARG A 1 77 ? -9.077 18.883 -29.189 1.00 44.69 77 ARG A N 1
ATOM 598 C CA . ARG A 1 77 ? -10.319 19.547 -29.612 1.00 44.69 77 ARG A CA 1
ATOM 599 C C . ARG A 1 77 ? -10.000 21.010 -29.904 1.00 44.69 77 ARG A C 1
ATOM 601 O O . ARG A 1 77 ? -9.911 21.816 -28.986 1.00 44.69 77 ARG A O 1
ATOM 608 N N . GLY A 1 78 ? -9.776 21.282 -31.182 1.00 42.38 78 GLY A N 1
ATOM 609 C CA . GLY A 1 78 ? -9.446 22.572 -31.776 1.00 42.38 78 GLY A CA 1
ATOM 610 C C . GLY A 1 78 ? -9.155 22.338 -33.241 1.00 42.38 78 GLY A C 1
ATOM 611 O O . GLY A 1 78 ? -8.088 21.743 -33.500 1.00 42.38 78 GLY A O 1
#

Foldseek 3Di:
DVVVVCVVCVVVVNNVVDDDPPDDDPVVVLVVLLVDQEAEAADLDDPPPVVVVSNVVSVHHYHYDVNVVDDDPPPPDD

InterPro domains:
  IPR001296 Glycosyl transferase, family 1 [PF00534] (6-67)

pLDDT: mean 78.69, std 16.05, range [40.06, 94.75]

Nearest PDB structures (foldseek):
  5gvv-assembly1_A  TM=6.475E-01  e=1.976E+00  Streptococcus pneumoniae
  7moe-assembly2_B  TM=4.937E-01  e=6.042E+00  Arabidopsis thaliana
  3cx3-assembly1_A  TM=4.257E-01  e=5.254E+00  Streptococcus pneumoniae R6
  7mod-assembly1_A  TM=4.892E-01  e=9.188E+00  Arabidopsis thaliana
  7moj-assembly2_B  TM=4.131E-01  e=9.853E+00  Arabidopsis thaliana

Secondary structure (DSSP, 8-state):
-HHHHHHHHHHTT-GGG--------HHHHHHHHHH-S-EEE--S--SS-HHHHHHHHTT--EEE-HHHH-SSS-SS--

Organism: NCBI:txid1434114

Solvent-accessible surface area (backbone atoms only — not comparable to full-atom values): 5070 Å² total; per-residue (Å²): 112,67,71,60,53,53,50,49,29,49,76,70,70,44,40,92,80,56,83,86,80,78,88,73,55,70,71,58,49,52,53,49,52,64,72,44,82,62,46,76,44,84,51,67,79,58,94,76,48,62,69,57,54,55,36,49,74,57,71,38,53,74,49,68,36,71,56,52,69,62,77,78,82,78,87,79,82,131

Radius of gyration: 15.75 Å; Cα contacts (8 Å, |Δi|>4): 53; chains: 1; bounding box: 28×33×47 Å